Protein AF-A0ABC8SW33-F1 (afdb_monomer_lite)

pLDDT: mean 77.11, std 10.22, range [50.81, 91.06]

Radius of gyration: 15.48 Å; chains: 1; bounding box: 33×41×34 Å

Secondary structure (DSSP, 8-state):
-HHHHTTT-SSPPGGGHHHHHHHHHHHHHHTTT----SPPS-HHHHHHHHS---PPPPP-

Organism: NCBI:txid185542

Foldseek 3Di:
DVVCVVVVNPDDDPVCVLLVVLVVCLVPQPVPPPPDDDDDPDSSVVSSVPDDDPDDDDDD

Structure (mmCIF, N/CA/C/O backbone):
data_AF-A0ABC8SW33-F1
#
_entry.id   AF-A0ABC8SW33-F1
#
loop_
_atom_site.group_PDB
_atom_site.id
_atom_site.type_symbol
_atom_site.label_atom_id
_atom_site.label_alt_id
_atom_site.label_comp_id
_atom_site.label_asym_id
_atom_site.label_entity_id
_atom_site.label_seq_id
_atom_site.pdbx_PDB_ins_code
_atom_site.Cartn_x
_atom_site.Cartn_y
_atom_site.Cartn_z
_atom_site.occupancy
_atom_site.B_iso_or_equiv
_atom_site.auth_seq_id
_atom_site.auth_comp_id
_atom_site.auth_asym_id
_atom_site.auth_atom_id
_atom_site.pdbx_PDB_model_num
ATOM 1 N N . MET A 1 1 ? -14.686 4.619 2.876 1.00 50.81 1 MET A N 1
ATOM 2 C CA . MET A 1 1 ? -14.035 5.468 3.904 1.00 50.81 1 MET A CA 1
ATOM 3 C C . MET A 1 1 ? -15.027 5.940 4.963 1.00 50.81 1 MET A C 1
ATOM 5 O O . MET A 1 1 ? -14.620 6.086 6.106 1.00 50.81 1 MET A O 1
ATOM 9 N N . GLU A 1 2 ? -16.304 6.127 4.622 1.00 57.78 2 GLU A N 1
ATOM 10 C CA . GLU A 1 2 ? -17.335 6.656 5.531 1.00 57.78 2 GLU A CA 1
ATOM 11 C C . GLU A 1 2 ? -17.646 5.747 6.735 1.00 57.78 2 GLU A C 1
ATOM 13 O O . GLU A 1 2 ? -17.841 6.242 7.840 1.00 57.78 2 GLU A O 1
ATOM 18 N N . GLU A 1 3 ? -17.581 4.421 6.582 1.00 61.28 3 GLU A N 1
ATOM 19 C CA . GLU A 1 3 ? -17.925 3.485 7.668 1.00 61.28 3 GLU A CA 1
ATOM 20 C C . GLU A 1 3 ? -16.923 3.446 8.835 1.00 61.28 3 GLU A C 1
ATOM 22 O O . GLU A 1 3 ? -17.293 3.106 9.959 1.00 61.28 3 GLU A O 1
ATOM 27 N N . HIS A 1 4 ? -15.646 3.762 8.593 1.00 59.75 4 HIS A N 1
ATOM 28 C CA . HIS A 1 4 ? -14.623 3.777 9.649 1.00 59.75 4 HIS A CA 1
ATOM 29 C C . HIS A 1 4 ? -14.615 5.107 10.404 1.00 59.75 4 HIS A C 1
ATOM 31 O O . HIS A 1 4 ? -14.481 5.114 11.628 1.00 59.75 4 HIS A O 1
ATOM 37 N N . LEU A 1 5 ? -14.853 6.212 9.690 1.00 60.19 5 LEU A N 1
ATOM 38 C CA . LEU A 1 5 ? -14.996 7.544 10.277 1.00 60.19 5 LEU A CA 1
ATOM 39 C C . LEU A 1 5 ? -16.216 7.608 11.209 1.00 60.19 5 LEU A C 1
ATOM 41 O O . LEU A 1 5 ? -16.100 8.119 12.320 1.00 60.19 5 LEU A O 1
ATOM 45 N N . ALA A 1 6 ? -17.340 6.992 10.819 1.00 62.81 6 ALA A N 1
ATOM 46 C CA . ALA A 1 6 ? -18.536 6.885 11.661 1.00 62.81 6 ALA A CA 1
ATOM 47 C C . ALA A 1 6 ? -18.309 6.086 12.962 1.00 62.81 6 ALA A C 1
ATOM 49 O O . ALA A 1 6 ? -19.001 6.303 13.952 1.00 62.81 6 ALA A O 1
ATOM 50 N N . LYS A 1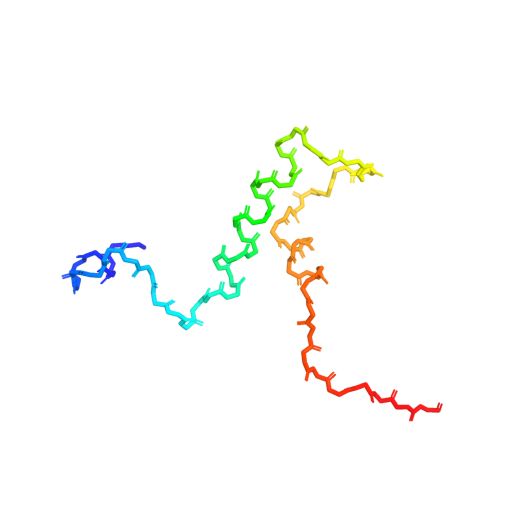 7 ? -17.316 5.185 12.986 1.00 68.25 7 LYS A N 1
ATOM 51 C CA . LYS A 1 7 ? -16.920 4.399 14.170 1.00 68.25 7 LYS A CA 1
ATOM 52 C C . LYS A 1 7 ? -15.841 5.087 15.019 1.00 68.25 7 LYS A C 1
ATOM 54 O O . LYS A 1 7 ? -15.287 4.457 15.915 1.00 68.25 7 LYS A O 1
ATOM 59 N N . GLY A 1 8 ? -15.508 6.349 14.726 1.00 75.75 8 GLY A N 1
ATOM 60 C CA . GLY A 1 8 ? -14.463 7.104 15.427 1.00 75.75 8 GLY A CA 1
ATOM 61 C C . GLY A 1 8 ? -13.035 6.639 15.117 1.00 75.75 8 GLY A C 1
ATOM 62 O O . GLY A 1 8 ? -12.091 7.043 15.794 1.00 75.75 8 GLY A O 1
ATOM 63 N N . MET A 1 9 ? -12.845 5.789 14.103 1.00 72.38 9 MET A N 1
ATOM 64 C CA . MET A 1 9 ? -11.527 5.290 13.720 1.00 72.38 9 MET A CA 1
ATOM 65 C C . MET A 1 9 ? -10.876 6.262 12.731 1.00 72.38 9 MET A C 1
ATOM 67 O O . MET A 1 9 ? -11.249 6.318 11.560 1.00 72.38 9 MET A O 1
ATOM 71 N N . ILE A 1 10 ? -9.880 7.018 13.205 1.00 80.56 10 ILE A N 1
ATOM 72 C CA . IL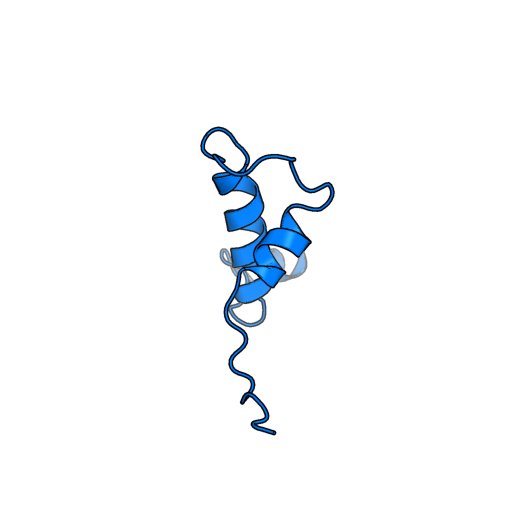E A 1 10 ? -9.100 7.966 12.385 1.00 80.56 10 ILE A CA 1
ATOM 73 C C . ILE A 1 10 ? -8.204 7.218 11.382 1.00 80.56 10 ILE A C 1
ATOM 75 O O . ILE A 1 10 ? -7.989 7.682 10.264 1.00 80.56 10 ILE A O 1
ATOM 79 N N . TYR A 1 11 ? -7.714 6.034 11.761 1.00 77.31 11 TYR A N 1
ATOM 80 C CA . TYR A 1 11 ? -6.917 5.168 10.896 1.00 77.31 11 TYR A CA 1
ATOM 81 C C . TYR A 1 11 ? -7.746 3.997 10.364 1.00 77.31 11 TYR A C 1
ATOM 83 O O . TYR A 1 11 ? -8.561 3.431 11.100 1.00 77.31 11 TYR A O 1
ATOM 91 N N . PRO A 1 12 ? -7.530 3.590 9.099 1.00 76.38 12 PRO A N 1
ATOM 92 C CA . PRO A 1 12 ? -8.169 2.397 8.567 1.00 76.38 12 PRO A CA 1
ATOM 93 C C . PRO A 1 12 ? -7.720 1.146 9.346 1.00 76.38 12 PRO A C 1
ATOM 95 O O . PRO A 1 12 ? -6.596 1.101 9.853 1.00 76.38 12 PRO A O 1
ATOM 98 N N . PRO A 1 13 ? -8.562 0.104 9.424 1.00 79.06 13 PRO A N 1
ATOM 99 C CA . PRO A 1 13 ? -8.222 -1.119 10.139 1.00 79.06 13 PRO A CA 1
ATOM 100 C C . PRO A 1 13 ? -7.057 -1.870 9.476 1.00 79.06 13 PRO A C 1
ATOM 102 O O . PRO A 1 13 ? -6.927 -1.913 8.248 1.00 79.06 13 PRO A O 1
ATOM 105 N N . PHE A 1 14 ? -6.253 -2.553 10.298 1.00 77.88 14 PHE A N 1
ATOM 106 C CA . PHE A 1 14 ? -5.102 -3.349 9.846 1.00 77.88 14 PHE A CA 1
ATOM 107 C C . PHE A 1 14 ? -5.472 -4.529 8.939 1.00 77.88 14 PHE A C 1
ATOM 109 O O . PHE A 1 14 ? -4.617 -5.032 8.214 1.00 77.88 14 PHE A O 1
ATOM 116 N N . THR A 1 15 ? -6.741 -4.939 8.912 1.00 80.44 15 THR A N 1
ATOM 117 C CA . THR A 1 15 ? -7.245 -6.000 8.024 1.00 80.44 15 THR A CA 1
ATOM 118 C C . THR A 1 15 ? -6.930 -5.734 6.551 1.00 80.44 15 THR A C 1
ATOM 120 O O . THR A 1 15 ? -6.677 -6.665 5.792 1.00 80.44 15 THR A O 1
ATOM 123 N N . ASN A 1 16 ? -6.864 -4.461 6.152 1.00 82.44 16 ASN A N 1
ATOM 124 C CA . ASN A 1 16 ? -6.569 -4.045 4.783 1.00 82.44 16 ASN A CA 1
ATOM 125 C C . ASN A 1 16 ? -5.164 -3.444 4.615 1.00 82.44 16 ASN A C 1
ATOM 127 O O . ASN A 1 16 ? -4.899 -2.791 3.602 1.00 82.44 16 ASN A O 1
ATOM 131 N N . ILE A 1 17 ? -4.246 -3.671 5.563 1.00 86.31 17 ILE A N 1
ATOM 132 C CA . ILE A 1 17 ? -2.937 -3.000 5.591 1.00 86.31 17 ILE A CA 1
ATOM 133 C C . ILE A 1 17 ? -2.138 -3.201 4.301 1.00 86.31 17 ILE A C 1
ATOM 135 O O . ILE A 1 17 ? -1.604 -2.237 3.767 1.00 86.31 17 ILE A O 1
ATOM 139 N N . ARG A 1 18 ? -2.136 -4.410 3.719 1.00 85.94 18 ARG A N 1
ATOM 140 C CA . ARG A 1 18 ? -1.406 -4.688 2.467 1.00 85.94 18 ARG A CA 1
ATOM 141 C C . ARG A 1 18 ? -1.937 -3.865 1.292 1.00 85.94 18 ARG A C 1
ATOM 143 O O . ARG A 1 18 ? -1.147 -3.317 0.529 1.00 85.94 18 ARG A O 1
ATOM 150 N N . LYS A 1 19 ? -3.263 -3.720 1.186 1.00 86.00 19 LYS A N 1
ATOM 151 C CA . LYS A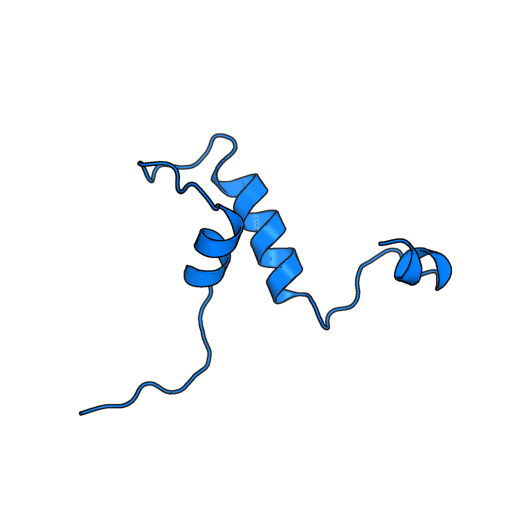 1 19 ? -3.907 -2.889 0.156 1.00 86.00 19 LYS A CA 1
ATOM 152 C C . LYS A 1 19 ? -3.570 -1.417 0.370 1.00 86.00 19 LYS A C 1
ATOM 154 O O . LYS A 1 19 ? -3.216 -0.731 -0.583 1.00 86.00 19 LYS A O 1
ATOM 159 N N . ILE A 1 20 ? -3.619 -0.936 1.612 1.00 86.50 20 ILE A N 1
ATOM 160 C CA . ILE A 1 20 ? -3.281 0.454 1.954 1.00 86.50 20 ILE A CA 1
ATOM 161 C C . ILE A 1 20 ? -1.811 0.745 1.617 1.00 86.50 20 ILE A C 1
ATOM 163 O O . ILE A 1 20 ? -1.521 1.730 0.938 1.00 86.50 20 ILE A O 1
ATOM 167 N N . SER A 1 21 ? -0.893 -0.148 1.996 1.00 86.50 21 SER A N 1
ATOM 168 C CA . SER A 1 21 ? 0.530 -0.050 1.664 1.00 86.50 21 SER A CA 1
ATOM 169 C C . SER A 1 21 ? 0.776 -0.025 0.155 1.00 86.50 21 SER A C 1
ATOM 171 O O . SER A 1 21 ? 1.544 0.816 -0.307 1.00 86.50 21 SER A O 1
ATOM 173 N N . ALA A 1 22 ? 0.103 -0.879 -0.624 1.00 87.12 22 ALA A N 1
ATOM 174 C CA . ALA A 1 22 ? 0.243 -0.899 -2.081 1.00 87.12 22 ALA A CA 1
ATOM 175 C C . ALA A 1 22 ? -0.202 0.425 -2.726 1.00 87.12 22 ALA A C 1
ATOM 177 O O . ALA A 1 22 ? 0.488 0.954 -3.597 1.00 87.12 22 ALA A O 1
ATOM 178 N N . HIS A 1 23 ? -1.304 1.015 -2.254 1.00 86.88 23 HIS A N 1
ATOM 179 C CA . HIS A 1 23 ? -1.782 2.307 -2.754 1.00 86.88 23 HIS A CA 1
ATOM 180 C C . HIS A 1 23 ? -0.821 3.456 -2.417 1.00 86.88 23 HIS A C 1
ATOM 182 O O . HIS A 1 23 ? -0.585 4.328 -3.256 1.00 86.88 23 HIS A O 1
ATOM 188 N N . ILE A 1 24 ? -0.246 3.462 -1.211 1.00 85.62 24 ILE A N 1
ATOM 189 C CA . ILE A 1 24 ? 0.740 4.472 -0.800 1.00 85.62 24 ILE A CA 1
ATOM 190 C C . ILE A 1 24 ? 2.033 4.319 -1.612 1.00 85.62 24 ILE A C 1
ATOM 192 O O . ILE A 1 24 ? 2.548 5.308 -2.136 1.00 85.62 24 ILE A O 1
ATOM 196 N N . ALA A 1 25 ? 2.531 3.089 -1.767 1.00 84.06 25 ALA A N 1
ATOM 197 C CA . ALA A 1 25 ? 3.737 2.794 -2.539 1.00 84.06 25 ALA A CA 1
ATOM 198 C C . ALA A 1 25 ? 3.582 3.196 -4.013 1.00 84.06 25 ALA A C 1
ATOM 200 O O . ALA A 1 25 ? 4.461 3.860 -4.565 1.00 84.06 25 ALA A O 1
ATOM 201 N N . ALA A 1 26 ? 2.435 2.880 -4.621 1.00 84.31 26 ALA A N 1
ATOM 202 C CA . ALA A 1 26 ? 2.101 3.286 -5.982 1.00 84.31 26 ALA A CA 1
ATOM 203 C C . ALA A 1 26 ? 2.098 4.815 -6.149 1.00 84.31 26 ALA A C 1
ATOM 205 O O . ALA A 1 26 ? 2.626 5.339 -7.126 1.00 84.31 26 ALA A O 1
ATOM 206 N N . LYS A 1 27 ? 1.547 5.561 -5.187 1.00 79.50 27 LYS A N 1
ATOM 207 C CA . LYS A 1 27 ? 1.546 7.029 -5.255 1.00 79.50 27 LYS A CA 1
ATOM 208 C C . LYS A 1 27 ? 2.939 7.628 -5.051 1.00 79.50 27 LYS A C 1
ATOM 210 O O . LYS A 1 27 ? 3.282 8.583 -5.734 1.00 79.50 27 LYS A O 1
ATOM 215 N N . LYS A 1 28 ? 3.750 7.083 -4.140 1.00 77.06 28 LYS A N 1
ATOM 216 C CA . LYS A 1 28 ? 5.049 7.674 -3.778 1.00 77.06 28 LYS A CA 1
ATOM 217 C C . LYS A 1 28 ? 6.181 7.320 -4.748 1.00 77.06 28 LYS A C 1
ATOM 219 O O . LYS A 1 28 ? 7.030 8.160 -5.005 1.00 77.06 28 LYS A O 1
ATOM 224 N N . CYS A 1 29 ? 6.206 6.100 -5.285 1.00 65.88 29 CYS A N 1
ATOM 225 C CA . CYS A 1 29 ? 7.300 5.642 -6.147 1.00 65.88 29 CYS A CA 1
ATOM 226 C C . CYS A 1 29 ? 7.271 6.311 -7.532 1.00 65.88 29 CYS A C 1
ATOM 228 O O . CYS A 1 29 ? 8.306 6.737 -8.039 1.00 65.88 29 CYS A O 1
ATOM 230 N N . PHE A 1 30 ? 6.084 6.460 -8.127 1.00 62.78 30 PHE A N 1
ATOM 231 C CA . PHE A 1 30 ? 5.940 6.970 -9.494 1.00 62.78 30 PHE A CA 1
ATOM 23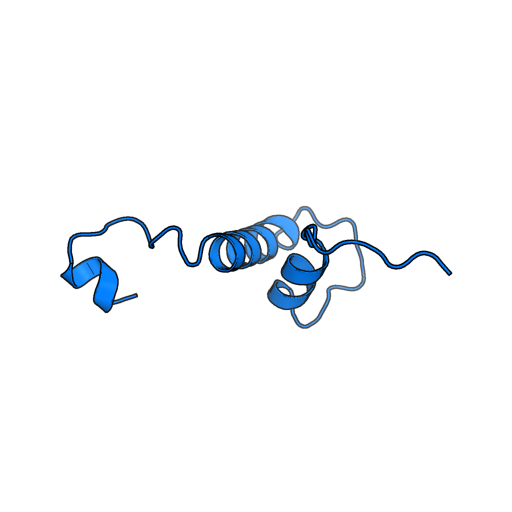2 C C . PHE A 1 30 ? 5.892 8.497 -9.602 1.00 62.78 30 PHE A C 1
ATOM 234 O O . PHE A 1 30 ? 6.124 9.036 -10.682 1.00 62.78 30 PHE A O 1
ATOM 241 N N . VAL A 1 31 ? 5.623 9.209 -8.505 1.00 65.88 31 VAL A N 1
ATOM 242 C CA . VAL A 1 31 ? 5.655 10.677 -8.471 1.00 65.88 31 VAL A CA 1
ATOM 243 C C . VAL A 1 31 ? 7.096 11.120 -8.193 1.00 65.88 31 VAL A C 1
ATOM 245 O O . VAL A 1 31 ? 7.465 11.441 -7.070 1.00 65.88 31 VAL A O 1
ATOM 248 N N . GLY A 1 32 ? 7.931 11.076 -9.235 1.00 60.34 32 GLY A N 1
ATOM 249 C CA . GLY A 1 32 ? 9.213 11.792 -9.280 1.00 60.34 32 GLY A CA 1
ATOM 250 C C . GLY A 1 32 ? 10.480 11.028 -8.880 1.00 60.34 32 GLY A C 1
ATOM 251 O O . GLY A 1 32 ? 11.548 11.625 -8.927 1.00 60.34 32 GLY A O 1
ATOM 252 N N . VAL A 1 33 ? 10.403 9.741 -8.513 1.00 62.25 33 VAL A N 1
ATOM 253 C CA . VAL A 1 33 ? 11.586 8.951 -8.080 1.00 62.25 33 VAL A CA 1
ATOM 254 C C . VAL A 1 33 ? 11.778 7.657 -8.889 1.00 62.25 33 VAL A C 1
ATOM 256 O O . VAL A 1 33 ? 12.786 6.969 -8.745 1.00 62.25 33 VAL A O 1
ATOM 259 N N . ALA A 1 34 ? 10.832 7.296 -9.760 1.00 65.19 34 ALA A N 1
ATOM 260 C CA . ALA A 1 34 ? 10.889 6.030 -10.484 1.00 65.19 34 ALA A CA 1
ATOM 261 C C . ALA A 1 34 ? 11.989 6.032 -11.556 1.00 65.19 34 ALA A C 1
ATOM 263 O O . ALA A 1 34 ? 11.892 6.718 -12.569 1.00 65.19 34 ALA A O 1
ATOM 264 N N . THR A 1 35 ? 12.996 5.186 -11.355 1.00 63.34 35 THR A N 1
ATOM 265 C CA . THR A 1 35 ? 14.032 4.852 -12.344 1.00 63.34 35 THR A CA 1
ATOM 266 C C . THR A 1 35 ? 13.607 3.720 -13.290 1.00 63.34 35 THR A C 1
ATOM 268 O O . THR A 1 35 ? 14.301 3.433 -14.260 1.00 63.34 35 THR A O 1
ATOM 271 N N . SER A 1 36 ? 12.463 3.072 -13.028 1.00 65.56 36 SER A N 1
ATOM 272 C CA . SER A 1 36 ? 11.930 1.962 -13.826 1.00 65.56 36 SER A CA 1
ATOM 273 C C . SER A 1 36 ? 10.932 2.473 -14.874 1.00 65.56 36 SER A C 1
ATOM 275 O O . SER A 1 36 ? 9.821 2.889 -14.541 1.00 65.56 36 SER A O 1
ATOM 277 N N . LEU A 1 37 ? 11.353 2.455 -16.141 1.00 65.56 37 LEU A N 1
ATOM 278 C CA . LEU A 1 37 ? 10.548 2.760 -17.328 1.00 65.56 37 LEU A CA 1
ATOM 279 C C . LEU A 1 37 ? 10.392 1.473 -18.159 1.00 65.56 37 LEU A C 1
ATOM 281 O O . LEU A 1 37 ? 11.363 0.718 -18.247 1.00 65.56 37 LEU A O 1
ATOM 285 N N . PRO A 1 38 ? 9.231 1.193 -18.785 1.00 72.75 38 PRO A N 1
ATOM 286 C CA . PRO A 1 38 ? 8.052 2.046 -18.974 1.00 72.75 38 PRO A CA 1
ATOM 287 C C . PRO A 1 38 ? 7.129 2.122 -17.749 1.00 72.75 38 PRO A C 1
ATOM 289 O O . PRO A 1 38 ? 7.027 1.184 -16.961 1.00 72.75 38 PRO A O 1
ATOM 292 N N . ARG A 1 39 ? 6.410 3.245 -17.608 1.00 68.06 39 ARG A N 1
ATOM 293 C CA . ARG A 1 39 ? 5.413 3.428 -16.544 1.00 68.06 39 ARG A CA 1
ATOM 294 C C . ARG A 1 39 ? 4.289 2.392 -16.717 1.00 68.06 39 ARG A C 1
ATOM 296 O O . ARG A 1 39 ? 3.623 2.415 -17.751 1.00 68.06 39 ARG A O 1
ATOM 303 N N . PRO A 1 40 ? 4.041 1.514 -15.731 1.00 72.81 40 PRO A N 1
ATOM 304 C CA . PRO A 1 40 ? 2.957 0.550 -15.820 1.00 72.81 40 PRO A CA 1
ATOM 305 C C . PRO A 1 40 ? 1.607 1.274 -15.781 1.00 72.81 40 PRO A C 1
ATOM 307 O O . PRO A 1 40 ? 1.415 2.210 -15.007 1.00 72.81 40 PRO A O 1
ATOM 310 N N . GLU A 1 41 ? 0.654 0.814 -16.588 1.00 73.69 41 GLU A N 1
ATOM 311 C CA . GLU A 1 41 ? -0.692 1.399 -16.685 1.00 73.69 41 GLU A CA 1
ATOM 312 C C . GLU A 1 41 ? -1.445 1.339 -15.342 1.00 73.69 41 GLU A C 1
ATOM 314 O O . GLU A 1 41 ? -2.155 2.266 -14.961 1.00 73.69 41 GLU A O 1
ATOM 319 N N . ASN A 1 42 ? -1.211 0.274 -14.565 1.00 81.2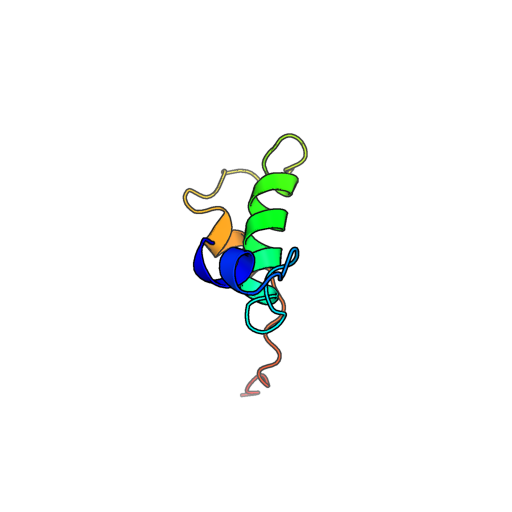5 42 ASN A N 1
ATOM 320 C CA . ASN A 1 42 ? -1.830 0.043 -13.261 1.00 81.25 42 ASN A CA 1
ATOM 321 C C . ASN A 1 42 ? -0.784 0.020 -12.135 1.00 81.25 42 ASN A C 1
ATOM 323 O O . ASN A 1 42 ? -0.281 -1.040 -11.752 1.00 81.25 42 ASN A O 1
ATOM 327 N N . LEU A 1 43 ? -0.493 1.192 -11.563 1.00 80.88 43 LEU A N 1
ATOM 328 C CA . LEU A 1 43 ? 0.525 1.363 -10.512 1.00 80.88 43 LEU A CA 1
ATOM 329 C C . LEU A 1 43 ? 0.232 0.538 -9.246 1.00 80.88 43 LEU A C 1
ATOM 331 O O . LEU A 1 43 ? 1.155 0.033 -8.613 1.00 80.88 43 LEU A O 1
ATOM 335 N N . VAL A 1 44 ? -1.047 0.379 -8.886 1.00 83.25 44 VAL A N 1
ATOM 336 C CA . VAL A 1 44 ? -1.461 -0.389 -7.697 1.00 83.25 44 VAL A CA 1
ATOM 337 C C . VAL A 1 44 ? -1.181 -1.880 -7.885 1.00 83.25 44 VAL A C 1
ATOM 339 O O . VAL A 1 44 ? -0.543 -2.482 -7.030 1.00 83.25 44 VAL A O 1
ATOM 342 N N . LYS A 1 45 ? -1.560 -2.459 -9.034 1.00 83.56 45 LYS A N 1
ATOM 343 C CA . LYS A 1 45 ? -1.273 -3.870 -9.356 1.00 83.56 45 LYS A CA 1
ATOM 344 C C . LYS A 1 45 ? 0.228 -4.142 -9.426 1.00 83.56 45 LYS A C 1
ATOM 346 O O . LYS A 1 45 ? 0.694 -5.196 -9.004 1.00 83.56 45 LYS A O 1
ATOM 351 N N . TYR A 1 46 ? 0.990 -3.182 -9.952 1.00 84.00 46 TYR A N 1
ATOM 352 C CA . TYR A 1 46 ? 2.446 -3.270 -9.960 1.00 84.00 46 TYR A CA 1
ATOM 353 C C . TYR A 1 46 ? 3.009 -3.309 -8.534 1.00 84.00 46 TYR A C 1
ATOM 355 O O . TYR A 1 46 ? 3.780 -4.207 -8.207 1.00 84.00 46 TYR A O 1
ATOM 363 N N . ALA A 1 47 ? 2.561 -2.400 -7.661 1.00 84.19 47 ALA A N 1
ATOM 364 C CA . ALA A 1 47 ? 2.971 -2.387 -6.260 1.00 84.19 47 ALA A CA 1
ATOM 365 C C . ALA A 1 47 ? 2.597 -3.689 -5.529 1.00 84.19 47 ALA A C 1
ATOM 367 O O . ALA A 1 47 ? 3.422 -4.216 -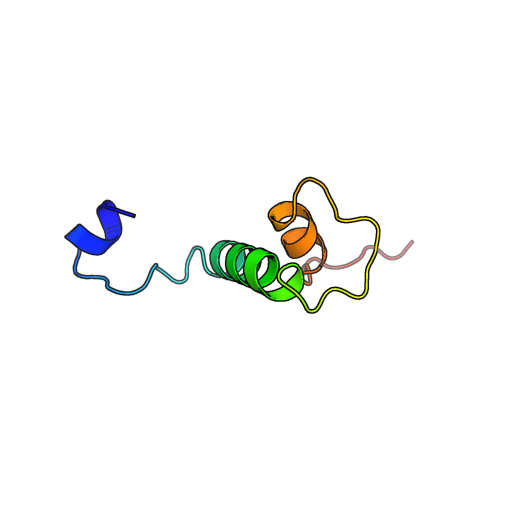4.789 1.00 84.19 47 ALA A O 1
ATOM 368 N N . GLU A 1 48 ? 1.404 -4.243 -5.770 1.00 85.38 48 GLU A N 1
ATOM 369 C CA . GLU A 1 48 ? 0.977 -5.533 -5.205 1.00 85.38 48 GLU A CA 1
ATOM 370 C C . GLU A 1 48 ? 1.893 -6.685 -5.634 1.00 85.38 48 GLU A C 1
ATOM 372 O O . GLU A 1 48 ? 2.279 -7.500 -4.796 1.00 85.38 48 GLU A O 1
ATOM 377 N N . ARG A 1 49 ? 2.300 -6.723 -6.910 1.00 83.69 49 ARG A N 1
ATOM 378 C CA . ARG A 1 49 ? 3.241 -7.726 -7.433 1.00 83.69 49 ARG A CA 1
ATOM 379 C C . ARG A 1 49 ? 4.636 -7.606 -6.814 1.00 83.69 49 ARG A C 1
ATOM 381 O O . ARG A 1 49 ? 5.310 -8.618 -6.648 1.00 83.69 49 ARG A O 1
ATOM 388 N N . CYS A 1 50 ? 5.081 -6.395 -6.487 1.00 81.12 50 CYS A N 1
ATOM 389 C CA . CYS A 1 50 ? 6.373 -6.175 -5.836 1.00 81.12 50 CYS A CA 1
ATOM 390 C C . CYS A 1 50 ? 6.393 -6.615 -4.363 1.00 81.12 50 CYS A C 1
ATOM 392 O O . CYS A 1 50 ? 7.472 -6.765 -3.791 1.00 81.12 50 CYS A O 1
ATOM 394 N N . MET A 1 51 ? 5.236 -6.811 -3.723 1.00 88.00 51 MET A N 1
ATOM 395 C CA . MET A 1 51 ? 5.187 -7.265 -2.335 1.00 88.00 51 MET A CA 1
ATOM 396 C C . MET A 1 51 ? 5.505 -8.758 -2.228 1.00 88.00 51 MET A C 1
ATOM 398 O O . MET A 1 51 ? 5.035 -9.574 -3.016 1.00 88.00 51 MET A O 1
ATOM 402 N N . TYR A 1 52 ? 6.232 -9.137 -1.178 1.00 87.25 52 TYR A N 1
ATOM 403 C CA . TYR A 1 52 ? 6.505 -10.541 -0.883 1.00 87.25 52 TYR A CA 1
ATOM 404 C C . TYR A 1 52 ? 5.212 -11.328 -0.608 1.00 87.25 52 TYR A C 1
ATOM 406 O O . TYR A 1 52 ? 4.362 -10.925 0.197 1.00 87.25 52 TYR A O 1
ATOM 414 N N . THR A 1 53 ? 5.064 -12.479 -1.263 1.00 86.25 53 THR A N 1
ATOM 415 C CA . THR A 1 53 ? 4.006 -13.452 -0.984 1.00 86.25 53 THR A CA 1
ATOM 416 C C . THR A 1 53 ? 4.558 -14.532 -0.057 1.00 86.25 53 THR A C 1
ATOM 418 O O . THR A 1 53 ? 5.439 -15.281 -0.476 1.00 86.25 53 THR A O 1
ATOM 421 N N . PRO A 1 54 ? 4.045 -14.667 1.178 1.00 87.88 54 PRO A N 1
ATOM 422 C CA . PRO A 1 54 ? 4.533 -15.655 2.143 1.00 87.88 54 PRO A CA 1
ATOM 423 C C . PRO A 1 54 ? 4.073 -17.094 1.839 1.00 87.88 54 PRO A C 1
ATOM 425 O O . PRO A 1 54 ? 4.003 -17.928 2.733 1.00 87.88 54 PRO A O 1
ATOM 428 N N . THR A 1 55 ? 3.726 -17.396 0.590 1.00 89.38 55 THR A N 1
ATOM 429 C CA . THR A 1 55 ? 3.352 -18.738 0.141 1.00 89.38 55 THR A CA 1
ATOM 430 C C . THR A 1 55 ? 4.610 -19.561 -0.109 1.00 89.38 55 THR A C 1
ATOM 432 O O . THR A 1 55 ? 5.515 -19.097 -0.809 1.00 89.38 55 THR A O 1
ATOM 435 N N . TYR A 1 56 ? 4.664 -20.782 0.425 1.00 90.50 56 TYR A N 1
ATOM 436 C CA . TYR A 1 56 ? 5.765 -21.707 0.158 1.00 90.50 56 TYR A CA 1
ATOM 437 C C . TYR A 1 56 ? 5.939 -21.936 -1.347 1.00 90.50 56 TYR A C 1
ATOM 439 O O . TYR A 1 56 ? 4.963 -22.089 -2.083 1.00 90.50 56 TYR A O 1
ATOM 447 N N . ARG A 1 57 ? 7.194 -21.942 -1.806 1.00 88.06 57 ARG A N 1
ATOM 448 C CA . ARG A 1 57 ? 7.534 -22.271 -3.193 1.00 88.06 57 ARG A CA 1
ATOM 449 C C . ARG A 1 57 ? 7.579 -23.785 -3.349 1.00 88.06 57 ARG A C 1
ATOM 451 O O . ARG A 1 57 ? 8.140 -24.476 -2.504 1.00 88.06 57 ARG A O 1
ATOM 458 N N . THR A 1 58 ? 7.004 -24.287 -4.433 1.00 91.06 58 THR A N 1
ATOM 459 C CA . THR A 1 58 ? 7.147 -25.686 -4.839 1.00 91.06 58 THR A CA 1
ATOM 460 C C . THR A 1 58 ? 8.524 -25.885 -5.463 1.00 91.06 58 THR A C 1
ATOM 462 O O . THR A 1 58 ? 8.895 -25.133 -6.365 1.00 91.06 58 THR A O 1
ATOM 465 N N . TYR A 1 59 ? 9.268 -26.884 -4.997 1.00 87.50 59 TYR A N 1
ATOM 466 C CA . TYR A 1 59 ? 10.521 -27.319 -5.612 1.00 87.50 59 TYR A CA 1
ATOM 467 C C . TYR A 1 59 ? 10.213 -28.546 -6.477 1.00 87.50 59 TYR A C 1
ATOM 469 O O . TYR A 1 59 ? 9.620 -29.500 -5.975 1.00 87.50 59 TYR A O 1
ATOM 477 N N . HIS A 1 60 ? 10.544 -28.476 -7.765 1.00 80.50 60 HIS A N 1
ATOM 478 C CA . HIS A 1 60 ? 10.480 -29.583 -8.722 1.00 80.50 60 HIS A CA 1
ATOM 479 C C . HIS A 1 60 ? 11.912 -29.960 -9.110 1.00 80.50 60 HIS A C 1
ATOM 481 O O . HIS A 1 60 ? 12.763 -29.041 -9.117 1.00 80.50 60 HIS A O 1
#

Sequence (60 aa):
MEEHLAKGMIYPPFTNIRKISAHIAAKKCFVGVATSLPRPENLVKYAERCMYTPTYRTYH